Protein AF-A0A7I7U7C4-F1 (afdb_monomer)

Mean predicted aligned error: 10.39 Å

Solvent-accessible surface area (backbone atoms only — not comparable to full-atom values): 5406 Å² total; per-residue (Å²): 140,89,82,80,81,85,77,79,79,76,82,73,75,80,75,84,70,73,65,65,34,46,43,52,51,48,54,51,48,53,48,25,51,78,54,63,32,49,78,47,80,53,94,57,34,38,39,35,39,49,89,58,37,34,37,42,35,35,42,53,75,40,64,40,52,70,29,31,36,38,28,48,74,89,38,81,74,48,77,42,59,51,66,69,62,50,55,56,60,42,75,95

Secondary structure (DSSP, 8-state):
-----------PPPP--STTHHHHHHHHHHHHHHTT-EEEEETTEEEEEETTEEEEEEEETTTEEEEEEEEETTEEEEEES-HHHHHHHHT-

Nearest PDB structures (foldseek):
  8t7z-assembly1_E  TM=7.342E-01  e=1.613E-01  Klebsiella aerogenes KCTC 2190
  6ske-assembly2_C  TM=7.898E-01  e=3.987E-01  Gallus gallus
  7bam-assembly1_B  TM=7.998E-01  e=1.415E+00  Homo sapiens
  4oii-assembly1_B  TM=5.911E-01  e=1.332E+00  West Nile virus

pLDDT: mean 82.94, std 17.61, range [43.44, 97.56]

Sequence (92 aa):
MGRTPVHTHPNTPLENTHMVDTDERQAVSTLAEEAGWNHRVEDRNDYFDKGVVRIHIVWQGDAKISGGTLYHDDLMQTYSHDLGTVRGWLKR

Structure (mmCIF, N/CA/C/O backbone):
data_AF-A0A7I7U7C4-F1
#
_entry.id   AF-A0A7I7U7C4-F1
#
loop_
_atom_site.group_PDB
_atom_site.id
_atom_site.type_symbol
_atom_site.label_atom_id
_atom_site.label_alt_id
_atom_site.label_comp_id
_atom_site.label_asym_id
_atom_site.label_entity_id
_atom_site.label_seq_id
_atom_site.pdbx_PDB_ins_code
_atom_site.Cartn_x
_atom_site.Cartn_y
_atom_site.Cartn_z
_atom_site.occupancy
_atom_site.B_iso_or_equiv
_atom_site.auth_seq_id
_atom_site.auth_comp_id
_atom_site.auth_asym_id
_atom_site.auth_atom_id
_atom_site.pdbx_PDB_model_num
ATOM 1 N N . MET A 1 1 ? -40.547 21.783 48.981 1.00 43.44 1 MET A N 1
ATOM 2 C CA . MET A 1 1 ? -41.241 21.247 47.787 1.00 43.44 1 MET A CA 1
ATOM 3 C C . MET A 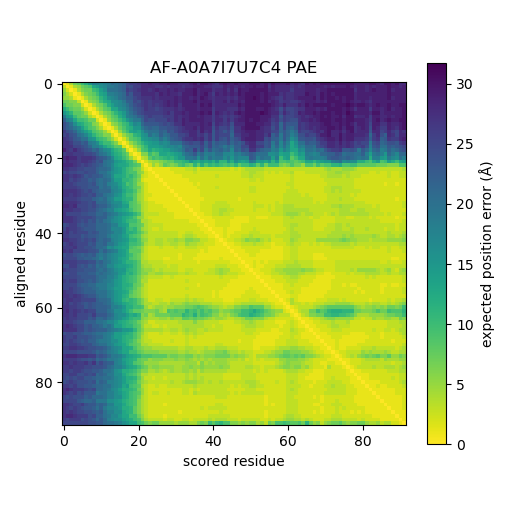1 1 ? -40.957 22.225 46.647 1.00 43.44 1 MET A C 1
ATOM 5 O O . MET A 1 1 ? -41.569 23.272 46.618 1.00 43.44 1 MET A O 1
ATOM 9 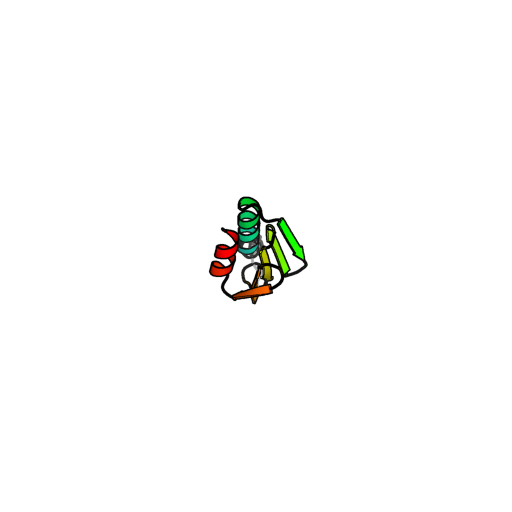N N . GLY A 1 2 ? -39.938 22.105 45.801 1.00 51.19 2 GLY A N 1
ATOM 10 C CA . GLY A 1 2 ? -39.331 20.918 45.211 1.00 51.19 2 GLY A CA 1
ATOM 11 C C . GLY A 1 2 ? -39.778 20.820 43.752 1.00 51.19 2 GLY A C 1
ATOM 12 O O . GLY A 1 2 ? -40.628 19.987 43.473 1.00 51.19 2 GLY A O 1
ATOM 13 N N . ARG A 1 3 ? -39.268 21.684 42.857 1.00 51.50 3 ARG A N 1
ATOM 14 C CA . ARG A 1 3 ? -39.286 21.480 41.396 1.00 51.50 3 ARG A CA 1
ATOM 15 C C . ARG A 1 3 ? -38.007 22.061 40.788 1.00 51.50 3 ARG A C 1
ATOM 17 O O . ARG A 1 3 ? -37.617 23.185 41.074 1.00 51.50 3 ARG A O 1
ATOM 24 N N . THR A 1 4 ? -37.340 21.188 40.056 1.00 56.72 4 THR A N 1
ATOM 25 C CA . THR A 1 4 ? -35.989 21.213 39.496 1.00 56.72 4 THR A CA 1
ATOM 26 C C . THR A 1 4 ? -35.787 22.261 38.395 1.00 56.72 4 THR A C 1
ATOM 28 O O . THR A 1 4 ? -36.742 22.573 37.684 1.00 56.72 4 THR A O 1
ATOM 31 N N . PRO A 1 5 ? -34.553 22.760 38.187 1.00 53.56 5 PRO A N 1
ATOM 32 C CA . PRO A 1 5 ? -34.222 23.581 37.029 1.00 53.56 5 PRO A CA 1
ATOM 33 C C . PRO A 1 5 ? -34.243 22.741 35.743 1.00 53.56 5 PRO A C 1
ATOM 35 O O . PRO A 1 5 ? -33.737 21.619 35.705 1.00 53.56 5 PRO A O 1
ATOM 38 N N . VAL A 1 6 ? -34.845 23.301 34.695 1.00 57.59 6 VAL A N 1
ATOM 39 C CA . VAL A 1 6 ? -34.821 22.790 33.319 1.00 57.59 6 VAL A CA 1
ATOM 40 C C . VAL A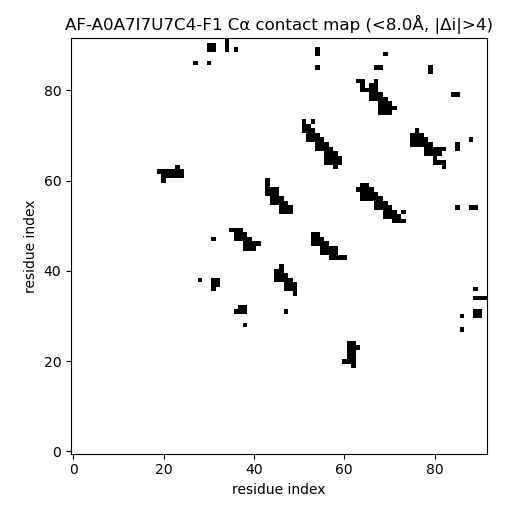 1 6 ? -33.367 22.782 32.846 1.00 57.59 6 VAL A C 1
ATOM 42 O O . VAL A 1 6 ? -32.740 23.826 32.685 1.00 57.59 6 VAL A O 1
ATOM 45 N N . HIS A 1 7 ? -32.816 21.580 32.701 1.00 50.47 7 HIS A N 1
ATOM 46 C CA . HIS A 1 7 ? -31.498 21.354 32.133 1.00 50.47 7 HIS A CA 1
ATOM 47 C C . HIS A 1 7 ? -31.624 21.528 30.617 1.00 50.47 7 HIS A C 1
ATOM 49 O O . HIS A 1 7 ? -32.220 20.700 29.929 1.00 50.47 7 HIS A O 1
ATOM 55 N N . THR A 1 8 ? -31.108 22.639 30.101 1.00 53.19 8 THR A N 1
ATOM 56 C CA . THR A 1 8 ? -30.791 22.798 28.684 1.00 53.19 8 THR A CA 1
ATOM 57 C C . THR A 1 8 ? -29.826 21.675 28.321 1.00 53.19 8 THR A C 1
ATOM 59 O O . THR A 1 8 ? -28.698 21.675 28.801 1.00 53.19 8 THR A O 1
ATOM 62 N N . HIS A 1 9 ? -30.253 20.690 27.531 1.00 52.88 9 HIS A N 1
ATOM 63 C CA . HIS A 1 9 ? -29.320 19.732 26.946 1.00 52.88 9 HIS A CA 1
ATOM 64 C C . HIS A 1 9 ? -28.413 20.504 25.974 1.00 52.88 9 HIS A C 1
ATOM 66 O O . HIS A 1 9 ? -28.931 21.025 24.981 1.00 52.88 9 HIS A O 1
ATOM 72 N N . PRO A 1 10 ? -27.093 20.626 26.209 1.00 52.44 10 PRO A N 1
ATOM 73 C CA . PRO A 1 10 ? -26.204 21.024 25.135 1.00 52.44 10 PRO A CA 1
ATOM 74 C C . PRO A 1 10 ? -26.204 19.887 24.112 1.00 52.44 10 PRO A C 1
ATOM 76 O O . PRO A 1 10 ? -25.973 18.727 24.445 1.00 52.44 10 PRO A O 1
ATOM 79 N N . ASN A 1 11 ? -26.525 20.225 22.867 1.00 49.94 11 ASN A N 1
ATOM 80 C CA . ASN A 1 11 ? -26.385 19.345 21.721 1.00 49.94 11 ASN A CA 1
ATOM 81 C C . ASN A 1 11 ? -24.915 18.911 21.631 1.00 49.94 11 ASN A C 1
ATOM 83 O O . ASN A 1 11 ? -24.068 19.670 21.171 1.00 49.94 11 ASN A O 1
ATOM 87 N N . THR A 1 12 ? -24.613 17.705 22.108 1.00 57.97 12 THR A N 1
ATOM 88 C CA . THR A 1 12 ? -23.330 17.048 21.864 1.00 57.97 12 THR A CA 1
ATOM 89 C C . THR A 1 12 ? -23.189 16.892 20.349 1.00 57.97 12 THR A C 1
ATOM 91 O O . THR A 1 12 ? -24.075 16.278 19.743 1.00 57.97 12 THR A O 1
ATOM 94 N N . PRO A 1 13 ? -22.153 17.451 19.697 1.00 52.22 13 PRO A N 1
ATOM 95 C CA . PRO A 1 13 ? -21.863 17.070 18.327 1.00 52.22 13 PRO A CA 1
ATOM 96 C C . PRO A 1 13 ? -21.510 15.584 18.353 1.00 52.22 13 PRO A C 1
ATOM 98 O 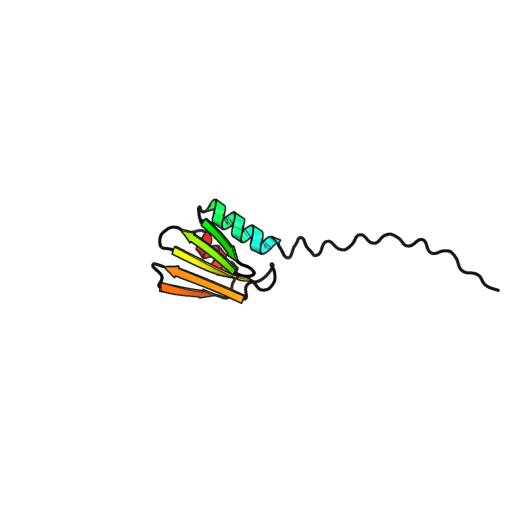O . PRO A 1 13 ? -20.621 15.175 19.101 1.00 52.22 13 PRO A O 1
ATOM 101 N N . LEU A 1 14 ? -22.264 14.783 17.596 1.00 57.00 14 LEU A N 1
ATOM 102 C CA . LEU A 1 14 ? -21.957 13.375 17.380 1.00 57.00 14 LEU A CA 1
ATOM 103 C C . LEU A 1 14 ? -20.495 13.285 16.956 1.00 57.00 14 LEU A C 1
ATOM 105 O O . LEU A 1 14 ? -20.063 13.929 15.999 1.00 57.00 14 LEU A O 1
ATOM 109 N N . GLU A 1 15 ? -19.748 12.557 17.770 1.00 51.66 15 GLU A N 1
ATOM 110 C CA . GLU A 1 15 ? -18.324 12.342 17.652 1.00 51.66 15 GLU A CA 1
ATOM 111 C C . GLU A 1 15 ? -17.970 11.953 16.216 1.00 51.66 15 GLU A C 1
ATOM 113 O O . GLU A 1 15 ? -18.503 11.005 15.640 1.00 51.66 15 GLU A O 1
ATOM 118 N N . ASN A 1 16 ? -17.056 12.722 15.633 1.00 49.00 16 ASN A N 1
ATOM 119 C CA . ASN A 1 16 ? -16.429 12.443 14.353 1.00 49.00 16 ASN A CA 1
ATOM 120 C C . ASN A 1 16 ? -15.482 11.241 14.506 1.00 49.00 16 ASN A C 1
ATOM 122 O O . ASN A 1 16 ? -14.267 11.404 14.504 1.00 49.00 16 ASN A O 1
ATOM 126 N N . THR A 1 17 ? -16.017 10.036 14.675 1.00 49.47 17 THR A N 1
ATOM 127 C CA . THR A 1 17 ? -15.230 8.790 14.717 1.00 49.47 17 THR A CA 1
ATOM 128 C C . THR A 1 17 ? -15.217 8.047 13.382 1.00 49.47 17 THR A C 1
ATOM 130 O O . THR A 1 17 ? -14.564 7.019 13.273 1.00 49.47 17 THR A O 1
ATOM 133 N N . HIS A 1 18 ? -15.845 8.599 12.338 1.00 50.41 18 HIS A N 1
ATOM 134 C CA . HIS A 1 18 ? -15.908 7.977 11.009 1.00 50.41 18 HIS A CA 1
ATOM 135 C C . HIS A 1 18 ? -14.858 8.500 10.009 1.00 50.41 18 HIS A C 1
ATOM 137 O O . HIS A 1 18 ? -14.733 7.954 8.926 1.00 50.41 18 HIS A O 1
ATOM 143 N N . MET A 1 19 ? -14.100 9.559 10.332 1.00 51.88 19 MET A N 1
ATOM 144 C CA . MET A 1 19 ? -13.103 10.118 9.395 1.00 51.88 19 MET A CA 1
ATOM 145 C C . MET A 1 19 ? -11.719 9.463 9.499 1.00 51.88 19 MET A C 1
ATOM 147 O O . MET A 1 19 ? -10.973 9.484 8.530 1.00 51.88 19 MET A O 1
ATOM 151 N N . VAL A 1 20 ? -11.366 8.894 10.657 1.00 49.78 20 VAL A N 1
ATOM 152 C CA . VAL A 1 20 ? -10.019 8.334 10.892 1.00 49.78 20 VAL A CA 1
ATOM 153 C C . VAL A 1 20 ? -9.918 6.869 10.471 1.00 49.78 20 VAL A C 1
ATOM 155 O O . VAL A 1 20 ? -8.841 6.415 10.105 1.00 49.78 20 VAL A O 1
ATOM 158 N N . ASP A 1 21 ? -11.030 6.131 10.522 1.00 52.12 21 ASP A N 1
ATOM 159 C CA . ASP A 1 21 ? -11.072 4.728 10.101 1.00 52.12 21 ASP A CA 1
ATOM 160 C C . ASP A 1 21 ? -10.805 4.652 8.586 1.00 52.12 21 ASP A C 1
ATOM 162 O O . ASP A 1 21 ? -9.946 3.902 8.148 1.00 52.12 21 ASP A O 1
ATOM 166 N N . THR A 1 22 ? -11.384 5.557 7.789 1.00 61.19 22 THR A N 1
ATOM 167 C CA . THR A 1 22 ? -11.237 5.554 6.322 1.00 61.19 22 THR A CA 1
ATOM 168 C C . THR A 1 22 ? -9.900 6.133 5.840 1.00 61.19 22 THR A C 1
ATOM 170 O O . THR A 1 22 ? -9.521 5.932 4.685 1.00 61.19 22 THR A O 1
ATOM 173 N N . ASP A 1 23 ? -9.151 6.812 6.714 1.00 79.69 23 ASP A N 1
ATOM 174 C CA . ASP A 1 23 ? -7.915 7.520 6.361 1.00 79.69 23 ASP A CA 1
ATOM 175 C C . ASP A 1 23 ? -6.841 6.573 5.808 1.00 79.69 23 ASP A C 1
ATOM 177 O O . ASP A 1 23 ? -6.275 6.825 4.745 1.00 79.69 23 ASP A O 1
ATOM 181 N N . GLU A 1 24 ? -6.616 5.425 6.454 1.00 86.75 24 GLU A N 1
ATOM 182 C CA . GLU A 1 24 ? -5.530 4.524 6.059 1.00 86.75 24 GLU A CA 1
ATOM 183 C C . GLU A 1 24 ? -5.807 3.832 4.717 1.00 86.75 24 GLU A C 1
ATOM 185 O O . GLU A 1 24 ? -4.899 3.738 3.878 1.00 86.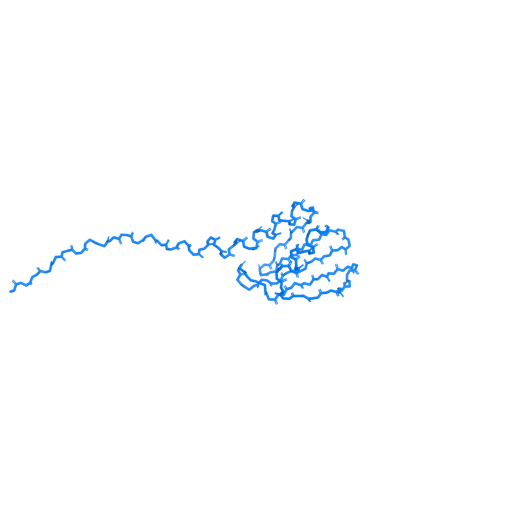75 24 GLU A O 1
ATOM 190 N N . ARG A 1 25 ? -7.049 3.376 4.497 1.00 89.06 25 ARG A N 1
ATOM 191 C CA . ARG A 1 25 ? -7.501 2.775 3.231 1.00 89.06 25 ARG A CA 1
ATOM 192 C C . ARG A 1 25 ? -7.530 3.793 2.097 1.00 89.06 25 ARG A C 1
ATOM 194 O O . ARG A 1 25 ? -7.087 3.482 0.988 1.00 89.06 25 ARG A O 1
ATOM 201 N N . GLN A 1 26 ? -7.964 5.021 2.373 1.00 88.69 26 GLN A N 1
ATOM 202 C CA . GLN A 1 26 ? -7.943 6.103 1.393 1.00 88.69 26 GLN A CA 1
ATOM 203 C C . GLN A 1 26 ? -6.508 6.509 1.036 1.00 88.69 26 GLN A C 1
ATOM 205 O O . GLN A 1 26 ? -6.187 6.607 -0.144 1.00 88.69 26 GLN A O 1
ATOM 210 N N . ALA A 1 27 ? -5.612 6.640 2.018 1.00 90.69 27 ALA A N 1
ATOM 211 C CA . ALA A 1 27 ? -4.200 6.948 1.786 1.00 90.69 27 ALA A CA 1
ATOM 212 C C . ALA A 1 27 ? -3.497 5.869 0.947 1.00 90.69 27 ALA A C 1
ATOM 214 O O . ALA A 1 27 ? -2.659 6.180 0.101 1.00 90.69 27 ALA A O 1
ATOM 215 N N . VAL A 1 28 ? -3.843 4.594 1.156 1.00 92.06 28 VAL A N 1
ATOM 216 C CA . VAL A 1 28 ? -3.366 3.484 0.317 1.00 92.06 28 VAL A CA 1
ATOM 217 C C . VAL A 1 28 ? -3.873 3.607 -1.118 1.00 92.06 28 VAL A C 1
ATOM 219 O O . VAL A 1 28 ? -3.092 3.406 -2.046 1.00 92.06 28 VAL A O 1
ATOM 222 N N . SER A 1 29 ? -5.147 3.957 -1.290 1.00 91.44 29 SER A N 1
ATOM 223 C CA . SER A 1 29 ? -5.771 4.124 -2.607 1.00 91.44 29 SER A CA 1
ATOM 224 C C . SER A 1 29 ? -5.113 5.270 -3.376 1.00 91.44 29 SER A C 1
ATOM 226 O O . SER A 1 29 ? -4.583 5.041 -4.458 1.00 91.44 29 SER A O 1
ATOM 228 N N . THR A 1 30 ? -4.992 6.451 -2.756 1.00 92.56 30 THR A N 1
ATOM 229 C CA . THR A 1 30 ? -4.295 7.607 -3.340 1.00 92.56 30 THR A CA 1
ATOM 230 C C . THR A 1 30 ? -2.859 7.265 -3.728 1.00 92.56 30 THR A C 1
ATOM 232 O O . THR A 1 30 ? -2.451 7.532 -4.853 1.00 92.56 30 THR A O 1
ATOM 235 N N . LEU A 1 31 ? -2.102 6.607 -2.842 1.00 93.25 31 LEU A N 1
ATOM 236 C CA . LEU A 1 31 ? -0.726 6.196 -3.134 1.00 93.25 31 LEU A CA 1
ATOM 237 C C . LEU A 1 31 ? -0.641 5.277 -4.361 1.00 93.25 31 LEU A C 1
ATOM 239 O O . LEU A 1 31 ? 0.292 5.381 -5.159 1.00 93.25 31 LEU A O 1
ATOM 243 N N . ALA A 1 32 ? -1.586 4.348 -4.489 1.00 94.12 32 ALA A N 1
ATOM 244 C CA . ALA A 1 32 ? -1.634 3.417 -5.603 1.00 94.12 32 ALA A CA 1
ATOM 245 C C . ALA A 1 32 ? -1.976 4.138 -6.915 1.00 94.12 32 ALA A C 1
ATOM 247 O O . ALA A 1 32 ? -1.295 3.937 -7.921 1.00 94.12 32 ALA A O 1
ATOM 248 N N . GLU A 1 33 ? -2.973 5.019 -6.895 1.00 92.31 33 GLU A N 1
ATOM 249 C CA . GLU A 1 33 ? -3.364 5.832 -8.049 1.00 92.31 33 GLU A CA 1
ATOM 250 C C . GLU A 1 33 ? -2.208 6.728 -8.523 1.00 92.31 33 GLU A C 1
ATOM 252 O O . GLU A 1 33 ? -1.891 6.749 -9.713 1.00 92.31 33 GLU A O 1
ATOM 257 N N . GLU A 1 34 ? -1.505 7.394 -7.599 1.00 93.31 34 GLU A N 1
ATOM 258 C CA . GLU A 1 34 ? -0.326 8.219 -7.905 1.00 93.31 34 GLU A CA 1
ATOM 259 C C . GLU A 1 34 ? 0.820 7.4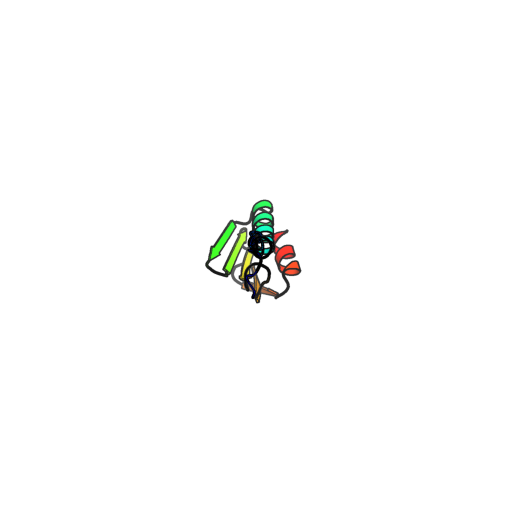06 -8.526 1.00 93.31 34 GLU A C 1
ATOM 261 O O . GLU A 1 34 ? 1.533 7.891 -9.406 1.00 93.31 34 GLU A O 1
ATOM 266 N N . ALA A 1 35 ? 0.989 6.152 -8.102 1.00 92.81 35 ALA A N 1
ATOM 267 C CA . ALA A 1 35 ? 1.978 5.234 -8.661 1.00 92.81 35 ALA A CA 1
ATOM 268 C C . ALA A 1 35 ? 1.498 4.511 -9.940 1.00 92.81 35 ALA A C 1
ATOM 270 O O . ALA A 1 35 ? 2.242 3.691 -10.495 1.00 92.81 35 ALA A O 1
ATOM 271 N N . GLY A 1 36 ? 0.293 4.821 -10.431 1.00 94.50 36 GLY A N 1
ATOM 272 C CA . GLY A 1 36 ? -0.267 4.285 -11.672 1.00 94.50 36 GLY A CA 1
ATOM 273 C C . GLY A 1 36 ? -0.777 2.847 -11.563 1.00 94.50 36 GLY A C 1
ATOM 274 O O . GLY A 1 36 ? -0.741 2.113 -12.551 1.00 94.50 36 GLY A O 1
ATOM 275 N N . TRP A 1 37 ? -1.194 2.421 -10.373 1.00 96.56 37 TRP A N 1
ATOM 276 C CA . TRP A 1 37 ? -1.899 1.156 -10.181 1.00 96.56 37 TRP A CA 1
ATOM 277 C C . TRP A 1 37 ? -3.373 1.316 -10.539 1.00 96.56 37 TRP A C 1
ATOM 279 O O . TRP A 1 37 ? -3.988 2.333 -10.221 1.00 96.56 37 TRP A O 1
ATOM 289 N N . ASN A 1 38 ? -3.967 0.282 -11.129 1.00 95.00 38 ASN A N 1
ATOM 290 C CA . ASN A 1 38 ? -5.418 0.190 -11.176 1.00 95.00 38 ASN A CA 1
ATOM 291 C C . ASN A 1 38 ? -5.906 -0.329 -9.829 1.00 95.00 38 ASN A C 1
ATOM 293 O O . ASN A 1 38 ? -5.404 -1.333 -9.324 1.00 95.00 38 ASN A O 1
ATOM 297 N N . HIS A 1 39 ? -6.881 0.361 -9.252 1.00 94.94 39 HIS A N 1
ATOM 298 C CA . HIS A 1 39 ? -7.460 0.017 -7.963 1.00 94.94 39 HIS A CA 1
ATOM 299 C C . HIS A 1 39 ? -8.875 -0.523 -8.149 1.00 94.94 39 HIS A C 1
ATOM 301 O O . HIS A 1 39 ? -9.711 0.077 -8.825 1.00 94.94 39 HIS A O 1
ATOM 307 N N . ARG A 1 40 ? -9.148 -1.675 -7.537 1.00 94.19 40 ARG A N 1
ATOM 308 C CA . ARG A 1 40 ? -10.464 -2.306 -7.510 1.00 94.19 40 ARG A CA 1
ATOM 309 C C . ARG A 1 40 ? -10.826 -2.690 -6.085 1.00 94.19 40 ARG A C 1
ATOM 311 O O . ARG A 1 40 ? -10.115 -3.456 -5.440 1.00 94.19 40 ARG A O 1
ATOM 318 N N . VAL A 1 41 ? -11.984 -2.224 -5.639 1.00 91.94 41 VAL A N 1
ATOM 319 C CA . VAL A 1 41 ? -12.523 -2.495 -4.305 1.00 91.94 41 VAL A CA 1
ATOM 320 C C . VAL A 1 41 ? -13.617 -3.558 -4.380 1.00 91.94 41 VAL A C 1
ATOM 322 O O . VAL A 1 41 ? -14.508 -3.475 -5.222 1.00 91.94 41 VAL A O 1
ATOM 325 N N . GLU A 1 42 ? -13.569 -4.539 -3.481 1.00 92.88 42 GLU A N 1
ATOM 326 C CA . GLU A 1 42 ? -14.607 -5.552 -3.290 1.00 92.88 42 GLU A CA 1
ATOM 327 C C . GLU A 1 42 ? -14.801 -5.838 -1.791 1.00 92.88 42 GLU A C 1
ATOM 329 O O . GLU A 1 42 ? -14.020 -6.568 -1.181 1.00 92.88 42 GLU A O 1
ATOM 334 N N . ASP A 1 43 ? -15.859 -5.283 -1.191 1.00 90.56 43 ASP A N 1
ATOM 335 C CA . ASP A 1 43 ? -16.148 -5.419 0.246 1.00 90.56 43 ASP A CA 1
ATOM 336 C C . ASP A 1 43 ? -14.942 -4.964 1.101 1.00 90.56 43 ASP A C 1
ATOM 338 O O . ASP A 1 43 ? -14.502 -3.812 1.012 1.00 90.56 43 ASP A O 1
ATOM 342 N N . ARG A 1 44 ? -14.363 -5.860 1.903 1.00 90.62 44 ARG A N 1
ATOM 343 C CA . ARG A 1 44 ? -13.134 -5.647 2.677 1.00 90.62 44 ARG A CA 1
ATOM 344 C C . ARG A 1 44 ? -11.845 -5.918 1.899 1.00 90.62 44 ARG A C 1
ATOM 346 O O . ARG A 1 44 ? -10.774 -5.900 2.497 1.00 90.62 44 ARG A O 1
ATOM 353 N N . ASN A 1 45 ? -11.928 -6.240 0.614 1.00 93.62 45 ASN A N 1
ATOM 354 C CA . ASN A 1 45 ? -10.782 -6.542 -0.231 1.00 93.62 45 ASN A CA 1
ATOM 355 C C . ASN A 1 45 ? -10.462 -5.361 -1.142 1.00 93.62 45 ASN A C 1
ATOM 357 O O . ASN A 1 45 ? -11.341 -4.814 -1.804 1.00 93.62 45 ASN A O 1
ATOM 361 N N . ASP A 1 46 ? -9.184 -5.031 -1.240 1.00 94.38 46 ASP A N 1
ATOM 362 C CA . ASP A 1 46 ? -8.666 -4.098 -2.229 1.00 94.38 46 ASP A CA 1
ATOM 363 C C . ASP A 1 46 ? -7.658 -4.825 -3.098 1.00 94.38 46 ASP A C 1
AT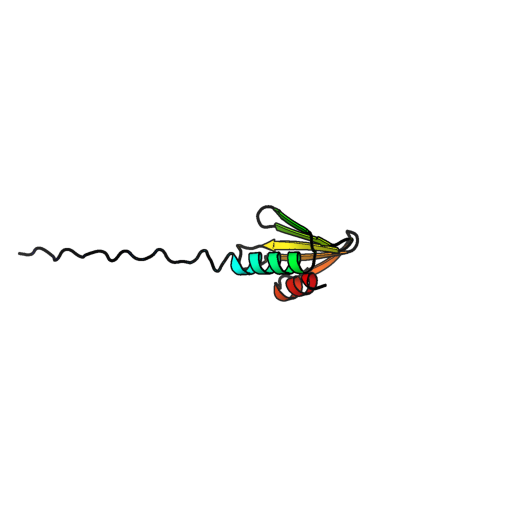OM 365 O O . ASP A 1 46 ? -6.746 -5.493 -2.609 1.00 94.38 46 ASP A O 1
ATOM 369 N N . TYR A 1 47 ? -7.830 -4.687 -4.400 1.00 95.50 47 TYR A N 1
ATOM 370 C CA . TYR A 1 47 ? -6.949 -5.237 -5.406 1.00 95.50 47 TYR A CA 1
ATOM 371 C C . TYR A 1 47 ? -6.278 -4.082 -6.132 1.00 95.50 47 TYR A C 1
ATOM 373 O O . TYR A 1 47 ? -6.950 -3.167 -6.604 1.00 95.50 47 TYR A O 1
ATOM 381 N N . PHE A 1 48 ? -4.959 -4.149 -6.229 1.00 96.31 48 PHE A N 1
ATOM 382 C CA . PHE A 1 48 ? -4.150 -3.220 -6.997 1.00 96.31 48 PHE A CA 1
ATOM 383 C C . PHE A 1 48 ? -3.416 -4.000 -8.070 1.00 96.31 48 PHE A C 1
ATOM 385 O O . PHE A 1 48 ? -2.728 -4.971 -7.753 1.00 96.31 48 PHE A O 1
ATOM 392 N N . ASP A 1 49 ? -3.530 -3.589 -9.324 1.00 95.06 49 ASP A N 1
ATOM 393 C CA . ASP A 1 49 ? -2.820 -4.216 -10.435 1.00 95.06 49 ASP A CA 1
ATOM 394 C C . ASP A 1 49 ? -1.983 -3.207 -11.225 1.00 95.06 49 ASP A C 1
ATOM 396 O O . ASP A 1 49 ? -2.372 -2.060 -11.442 1.00 95.06 49 ASP A O 1
ATOM 400 N N . LYS A 1 50 ? -0.779 -3.638 -11.611 1.00 94.56 50 LYS A N 1
ATOM 401 C CA . LYS A 1 50 ? 0.164 -2.867 -12.423 1.00 94.56 50 LYS A CA 1
ATOM 402 C C . LYS A 1 50 ? 0.985 -3.835 -13.269 1.00 94.56 50 LYS A C 1
ATOM 404 O O . LYS A 1 50 ? 1.998 -4.389 -12.836 1.00 94.56 50 LYS A O 1
ATOM 409 N N . GLY A 1 51 ? 0.511 -4.080 -14.490 1.00 93.31 51 GLY A N 1
ATOM 410 C CA . GLY A 1 51 ? 1.102 -5.067 -15.394 1.00 93.31 51 GLY A CA 1
ATOM 411 C C . GLY A 1 51 ? 1.027 -6.485 -14.816 1.00 93.31 51 GLY A C 1
ATOM 412 O O . GLY A 1 51 ? -0.058 -6.996 -14.558 1.00 93.31 51 GLY A O 1
ATOM 413 N N . VAL A 1 52 ? 2.185 -7.119 -14.610 1.00 93.69 52 VAL A N 1
ATOM 414 C CA . VAL A 1 52 ? 2.290 -8.484 -14.052 1.00 93.69 52 VAL A CA 1
ATOM 415 C C . VAL A 1 52 ? 2.268 -8.525 -12.522 1.00 93.69 52 VAL A C 1
ATOM 417 O O . VAL A 1 52 ? 2.248 -9.608 -11.938 1.00 93.69 52 VAL A O 1
ATOM 420 N N . VAL A 1 53 ? 2.299 -7.364 -11.860 1.00 95.19 53 VAL A N 1
ATOM 421 C CA . VAL A 1 53 ? 2.305 -7.270 -10.399 1.00 95.19 53 VAL A CA 1
ATOM 422 C C . VAL A 1 53 ? 0.891 -7.008 -9.904 1.00 95.19 53 VAL A C 1
ATOM 424 O O . VAL A 1 53 ? 0.198 -6.132 -10.425 1.00 95.19 53 VAL A O 1
ATOM 427 N N . ARG A 1 54 ? 0.465 -7.756 -8.884 1.00 96.12 54 ARG A N 1
ATOM 428 C CA . ARG A 1 54 ? -0.825 -7.546 -8.222 1.00 96.12 54 ARG A CA 1
ATOM 429 C C . ARG A 1 54 ? -0.653 -7.548 -6.714 1.00 96.12 54 ARG A C 1
ATOM 431 O O . ARG A 1 54 ? 0.106 -8.348 -6.178 1.00 96.12 54 ARG A O 1
ATOM 438 N N . ILE A 1 55 ? -1.367 -6.676 -6.024 1.00 96.25 55 ILE A N 1
ATOM 439 C CA . ILE A 1 55 ? -1.401 -6.617 -4.566 1.00 96.25 55 ILE A CA 1
ATOM 440 C C . ILE A 1 55 ? -2.850 -6.801 -4.140 1.00 96.25 55 ILE A C 1
ATOM 442 O O . ILE A 1 55 ? -3.732 -6.089 -4.605 1.00 96.25 55 ILE A O 1
ATOM 446 N N . HIS A 1 56 ? -3.100 -7.764 -3.262 1.00 96.81 56 HIS A N 1
ATOM 447 C CA . HIS A 1 56 ? -4.408 -7.982 -2.650 1.00 96.81 56 HIS A CA 1
ATOM 448 C C . HIS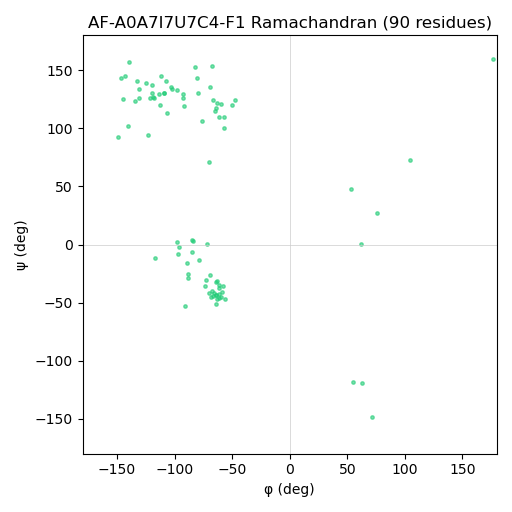 A 1 56 ? -4.314 -7.656 -1.170 1.00 96.81 56 HIS A C 1
ATOM 450 O O . HIS A 1 56 ? -3.533 -8.280 -0.458 1.00 96.81 56 HIS A O 1
ATOM 456 N N . ILE A 1 57 ? -5.100 -6.693 -0.713 1.00 95.56 57 ILE A N 1
ATOM 457 C CA . ILE A 1 57 ? -5.195 -6.288 0.683 1.00 95.56 57 ILE A CA 1
ATOM 458 C C . ILE A 1 57 ? -6.551 -6.724 1.217 1.00 95.56 57 ILE A C 1
ATOM 460 O O . ILE A 1 57 ? -7.581 -6.447 0.613 1.00 95.56 57 ILE A O 1
ATOM 464 N N . VAL A 1 58 ? -6.550 -7.386 2.366 1.00 95.25 58 VAL A N 1
ATOM 465 C CA . VAL A 1 58 ? -7.750 -7.705 3.131 1.00 95.25 58 VAL A CA 1
ATOM 466 C C . VAL A 1 58 ? -7.778 -6.790 4.341 1.00 95.25 58 VAL A C 1
ATOM 468 O O . VAL A 1 58 ? -6.940 -6.910 5.235 1.00 95.25 58 VAL A O 1
ATOM 471 N N . TRP A 1 59 ? -8.749 -5.893 4.394 1.00 93.25 59 TRP A N 1
ATOM 472 C CA . TRP A 1 59 ? -8.936 -4.947 5.485 1.00 93.25 59 TRP A CA 1
ATOM 473 C C . TRP A 1 59 ? -9.681 -5.567 6.665 1.00 93.25 59 TRP A C 1
ATOM 475 O O . TRP A 1 59 ? -10.454 -6.514 6.513 1.00 93.25 59 TRP A O 1
ATOM 485 N N . GLN A 1 60 ? -9.430 -5.050 7.862 1.00 89.62 60 GLN A N 1
ATOM 486 C CA . GLN A 1 60 ? -10.155 -5.324 9.097 1.00 89.62 60 GLN A CA 1
ATOM 487 C C . GLN A 1 60 ? -10.669 -3.989 9.649 1.00 89.62 60 GLN A C 1
ATOM 489 O O . GLN A 1 60 ? -9.940 -3.299 10.361 1.00 89.62 60 GLN A O 1
ATOM 494 N N . GLY A 1 61 ? -11.913 -3.644 9.312 1.00 83.56 61 GLY A N 1
ATOM 495 C CA . GLY A 1 61 ? -12.362 -2.248 9.378 1.00 83.56 61 GLY A CA 1
ATOM 496 C C . GLY A 1 61 ? -11.700 -1.459 8.253 1.00 83.56 61 GLY A C 1
ATOM 497 O O . GLY A 1 61 ? -11.383 -2.052 7.221 1.00 83.56 61 GLY A O 1
ATOM 498 N N . ASP A 1 62 ? -11.427 -0.178 8.459 1.00 71.19 62 ASP A N 1
ATOM 499 C CA . ASP A 1 62 ? -10.761 0.656 7.459 1.00 71.19 62 ASP A CA 1
ATOM 500 C C . ASP A 1 62 ? -9.388 1.191 7.919 1.00 71.19 62 ASP A C 1
ATOM 502 O O . ASP A 1 62 ? -8.561 1.567 7.087 1.00 71.19 62 ASP A O 1
ATOM 506 N N . ALA A 1 63 ? -9.061 1.060 9.210 1.00 76.56 63 ALA A N 1
ATOM 507 C CA . ALA A 1 63 ? -7.764 1.459 9.771 1.00 76.56 63 ALA A CA 1
ATOM 508 C C . ALA A 1 63 ? -6.666 0.374 9.762 1.00 76.56 63 ALA A C 1
ATOM 510 O O . ALA A 1 63 ? -5.494 0.666 10.015 1.00 76.56 63 ALA A O 1
ATOM 511 N N . LYS A 1 64 ? -7.013 -0.907 9.576 1.00 86.38 64 LYS A N 1
ATOM 512 C CA . LYS A 1 64 ? -6.066 -2.033 9.705 1.00 86.38 64 LYS A CA 1
ATOM 513 C C . LYS A 1 64 ? -6.276 -3.073 8.626 1.00 86.38 64 LYS A C 1
ATOM 515 O O . LYS A 1 64 ? -7.373 -3.231 8.106 1.00 86.38 64 LYS A O 1
ATOM 520 N N . ILE A 1 65 ? -5.235 -3.854 8.360 1.00 93.44 65 ILE A N 1
ATOM 521 C CA . ILE A 1 65 ? -5.310 -4.995 7.451 1.00 93.44 65 ILE A CA 1
ATOM 522 C C . ILE A 1 65 ? -5.265 -6.304 8.235 1.00 93.44 65 ILE A C 1
ATOM 524 O O . ILE A 1 65 ? -4.522 -6.444 9.203 1.00 93.44 65 ILE A O 1
ATOM 528 N N . SER A 1 66 ? -6.054 -7.280 7.799 1.00 94.00 66 SER A N 1
ATOM 529 C CA . SER A 1 66 ? -5.847 -8.684 8.156 1.00 94.00 66 SER A CA 1
ATOM 530 C C . SER A 1 66 ? -4.630 -9.264 7.434 1.00 94.00 66 SER A C 1
ATOM 532 O O . SER A 1 66 ? -3.956 -10.137 7.975 1.00 94.00 66 SER A O 1
ATOM 534 N N . GLY A 1 67 ? -4.338 -8.769 6.229 1.00 95.25 67 GLY A N 1
ATOM 535 C CA . GLY A 1 67 ? -3.186 -9.198 5.451 1.00 95.25 67 GLY A CA 1
ATOM 536 C C . GLY A 1 67 ? -3.118 -8.546 4.080 1.00 95.25 67 GLY A C 1
ATOM 537 O O . GLY A 1 67 ? -4.117 -8.066 3.554 1.00 95.25 67 GLY A O 1
ATOM 538 N N . GLY A 1 68 ? -1.926 -8.547 3.504 1.00 96.38 68 GLY A N 1
ATOM 539 C CA . GLY A 1 68 ? -1.626 -8.121 2.153 1.00 96.38 68 GLY A CA 1
ATOM 540 C C . GLY A 1 68 ? -0.783 -9.180 1.457 1.00 96.38 68 GLY A C 1
ATOM 541 O O . GLY A 1 68 ? 0.198 -9.668 2.020 1.00 96.38 68 GLY A O 1
ATOM 542 N N . THR A 1 69 ? -1.150 -9.519 0.229 1.00 97.56 69 THR A N 1
ATOM 543 C CA . THR A 1 69 ? -0.447 -10.497 -0.599 1.00 97.56 69 THR A CA 1
ATOM 544 C C . THR A 1 69 ? 0.077 -9.819 -1.852 1.00 97.56 69 THR A C 1
ATOM 546 O O . THR A 1 69 ? -0.691 -9.199 -2.585 1.00 97.56 69 THR A O 1
ATOM 549 N N . LEU A 1 70 ? 1.376 -9.950 -2.102 1.00 96.69 70 LEU A N 1
ATOM 550 C CA . LEU A 1 70 ? 2.019 -9.556 -3.346 1.00 96.69 70 LEU A CA 1
ATOM 551 C C . LEU A 1 70 ? 2.070 -10.763 -4.281 1.00 96.69 70 LEU A C 1
ATOM 553 O O . LEU A 1 70 ? 2.632 -11.803 -3.934 1.00 96.69 70 LEU A O 1
ATOM 557 N N . TYR A 1 71 ? 1.548 -10.584 -5.482 1.00 95.94 71 TYR A N 1
ATOM 558 C CA . TYR A 1 71 ? 1.633 -11.523 -6.585 1.00 95.94 71 TYR A CA 1
ATOM 559 C C . TYR A 1 71 ? 2.506 -10.944 -7.696 1.00 95.94 71 TYR A C 1
ATOM 561 O O . TYR A 1 71 ? 2.477 -9.741 -7.972 1.00 95.94 71 TYR A O 1
ATOM 569 N N . HIS A 1 72 ? 3.253 -11.817 -8.357 1.00 94.38 72 HIS A N 1
ATOM 570 C CA . HIS A 1 72 ? 3.984 -11.518 -9.580 1.00 94.38 72 HIS A CA 1
ATOM 571 C C . HIS A 1 72 ? 3.739 -12.660 -10.559 1.00 94.38 72 HIS A C 1
ATOM 573 O O . HIS A 1 72 ? 4.022 -13.805 -10.215 1.00 94.38 72 HIS A O 1
ATOM 579 N N . ASP A 1 73 ? 3.225 -12.348 -11.749 1.00 93.19 73 ASP A N 1
ATOM 580 C CA . ASP A 1 73 ? 2.891 -13.346 -12.777 1.00 93.19 73 ASP A CA 1
ATOM 581 C C . ASP A 1 73 ? 1.976 -14.456 -12.223 1.00 93.19 73 ASP A C 1
ATOM 583 O O . ASP A 1 73 ? 2.253 -15.645 -12.325 1.00 93.19 73 ASP A O 1
ATOM 587 N N . ASP A 1 74 ? 0.921 -14.044 -11.509 1.00 88.12 74 ASP A N 1
ATOM 588 C CA . ASP A 1 74 ? -0.052 -14.919 -10.830 1.00 88.12 74 ASP A CA 1
ATOM 589 C C . ASP A 1 74 ? 0.524 -15.826 -9.715 1.00 88.12 74 ASP A C 1
ATOM 591 O O . ASP A 1 74 ? -0.220 -16.527 -9.027 1.00 88.12 74 ASP A O 1
ATOM 595 N N . LEU A 1 75 ? 1.828 -15.748 -9.436 1.00 92.88 75 LEU A N 1
ATOM 596 C CA . LEU A 1 75 ? 2.478 -16.453 -8.336 1.00 92.88 75 LEU A CA 1
ATOM 597 C C . LEU A 1 75 ? 2.528 -15.576 -7.087 1.00 92.88 75 LEU A C 1
ATOM 599 O O . LEU A 1 75 ? 3.009 -14.441 -7.121 1.00 92.88 75 LEU A O 1
ATOM 603 N N . MET A 1 76 ? 2.078 -16.123 -5.957 1.00 93.81 76 MET A N 1
ATOM 604 C CA . MET A 1 76 ? 2.236 -15.476 -4.657 1.00 93.81 76 MET A CA 1
ATOM 605 C C . MET A 1 76 ? 3.727 -15.359 -4.320 1.00 93.81 76 MET A C 1
ATOM 607 O O . MET A 1 76 ? 4.418 -16.363 -4.166 1.00 93.81 76 MET A O 1
ATOM 611 N N . GLN A 1 77 ? 4.208 -14.127 -4.186 1.00 94.81 77 GLN A N 1
ATOM 612 C CA . GLN A 1 77 ? 5.587 -13.822 -3.809 1.00 94.81 77 GLN A CA 1
ATOM 613 C C . GLN A 1 77 ? 5.716 -13.691 -2.294 1.00 94.81 77 GLN A C 1
ATOM 615 O O . GLN A 1 77 ? 6.548 -14.346 -1.671 1.00 94.81 77 GLN A O 1
ATOM 620 N N . THR A 1 78 ? 4.868 -12.848 -1.698 1.00 96.00 78 THR A N 1
ATOM 621 C CA . THR A 1 78 ? 5.002 -12.449 -0.295 1.00 96.00 78 THR A CA 1
ATOM 622 C C . THR A 1 78 ? 3.635 -12.217 0.328 1.00 96.00 78 THR A C 1
ATOM 624 O O . THR A 1 78 ? 2.747 -11.656 -0.306 1.00 96.00 78 THR A O 1
ATOM 627 N N . TYR A 1 79 ? 3.497 -12.589 1.598 1.00 95.75 79 TYR A N 1
ATOM 628 C CA . TYR A 1 79 ? 2.359 -12.247 2.445 1.00 95.75 79 TYR A CA 1
ATOM 629 C C . TYR A 1 79 ? 2.842 -11.435 3.652 1.00 95.75 79 TYR A C 1
ATOM 631 O O . TYR A 1 79 ? 3.861 -11.775 4.253 1.00 95.75 79 TYR A O 1
ATOM 639 N N . SER A 1 80 ? 2.126 -10.372 4.015 1.00 95.38 80 SER A N 1
ATOM 640 C CA . SER A 1 80 ? 2.426 -9.549 5.190 1.00 95.38 80 SER A CA 1
ATOM 641 C C . SER A 1 80 ? 1.149 -9.080 5.878 1.00 95.38 80 SER A C 1
ATOM 643 O O . SER A 1 80 ? 0.166 -8.779 5.216 1.00 95.38 80 SER A O 1
ATOM 645 N N . HIS A 1 81 ? 1.166 -8.976 7.205 1.00 94.75 81 HIS A N 1
ATOM 646 C CA . HIS A 1 81 ? 0.101 -8.329 7.984 1.00 94.75 81 HIS A CA 1
ATOM 647 C C . HIS A 1 81 ? 0.432 -6.866 8.323 1.00 94.75 81 HIS A C 1
ATOM 649 O O . HIS A 1 81 ? -0.365 -6.179 8.955 1.00 94.75 81 HIS A O 1
ATOM 655 N N . ASP A 1 82 ? 1.618 -6.394 7.932 1.00 92.56 82 ASP A N 1
ATOM 656 C CA . ASP A 1 82 ? 2.074 -5.034 8.182 1.00 92.56 82 ASP A CA 1
ATOM 657 C C . ASP A 1 82 ? 1.699 -4.112 7.016 1.00 92.56 82 ASP A C 1
ATOM 659 O O . ASP A 1 82 ? 2.157 -4.288 5.882 1.00 92.56 82 ASP A O 1
ATOM 663 N N . LEU A 1 83 ? 0.895 -3.092 7.314 1.00 91.12 83 LEU A N 1
ATOM 664 C CA . LEU A 1 83 ? 0.448 -2.110 6.330 1.00 91.12 83 LEU A CA 1
ATOM 665 C C . LEU A 1 83 ? 1.614 -1.287 5.762 1.00 91.12 83 LEU A C 1
ATOM 667 O O . LEU A 1 83 ? 1.589 -0.928 4.584 1.00 91.12 83 LEU A O 1
ATOM 671 N N . GLY A 1 84 ? 2.660 -1.023 6.553 1.00 92.19 84 GLY A N 1
ATOM 672 C CA . GLY A 1 84 ? 3.850 -0.303 6.088 1.00 92.19 84 GLY A CA 1
ATOM 673 C C . GLY A 1 84 ? 4.568 -1.032 4.949 1.00 92.19 84 GLY A C 1
ATOM 674 O O . GLY A 1 84 ? 4.930 -0.427 3.938 1.00 92.19 84 GLY A O 1
ATOM 675 N N . THR A 1 85 ? 4.698 -2.349 5.074 1.00 95.06 85 THR A N 1
ATOM 676 C CA . THR A 1 85 ? 5.279 -3.242 4.069 1.00 95.06 85 THR A CA 1
ATOM 677 C C . THR A 1 85 ? 4.448 -3.234 2.790 1.00 95.06 85 THR A C 1
ATOM 679 O O . THR A 1 85 ? 5.002 -3.065 1.703 1.00 95.06 85 THR A O 1
ATOM 682 N N . VAL A 1 86 ? 3.121 -3.346 2.911 1.00 94.31 86 VAL A N 1
ATOM 683 C CA . VAL A 1 86 ? 2.204 -3.331 1.760 1.00 94.31 86 VAL A CA 1
ATOM 684 C C . VAL A 1 86 ? 2.245 -1.984 1.032 1.00 94.31 86 VAL A C 1
ATOM 686 O O . VAL A 1 86 ? 2.369 -1.944 -0.192 1.00 94.31 86 VAL A O 1
ATOM 689 N N . ARG A 1 87 ? 2.254 -0.868 1.775 1.00 93.88 87 ARG A N 1
ATOM 690 C CA . ARG A 1 87 ? 2.477 0.483 1.226 1.00 93.88 87 ARG A CA 1
ATOM 691 C C . ARG A 1 87 ? 3.815 0.586 0.490 1.00 93.88 87 ARG A C 1
ATOM 693 O O . ARG A 1 87 ? 3.909 1.260 -0.532 1.00 93.88 87 ARG A O 1
ATOM 700 N N . GLY A 1 88 ? 4.850 -0.096 0.978 1.00 94.50 88 GLY A N 1
ATOM 701 C CA . GLY A 1 88 ? 6.144 -0.200 0.305 1.00 94.50 88 GLY A CA 1
ATOM 702 C C . GLY A 1 88 ? 6.079 -0.904 -1.054 1.00 94.50 88 GLY A C 1
ATOM 703 O O . GLY A 1 88 ? 6.845 -0.556 -1.950 1.00 94.50 88 GLY A O 1
ATOM 704 N N . TRP A 1 89 ? 5.161 -1.855 -1.244 1.00 95.12 89 TRP A N 1
ATOM 705 C CA . TRP A 1 89 ? 4.953 -2.511 -2.538 1.00 95.12 89 TRP A CA 1
ATOM 706 C C . TRP A 1 89 ? 4.249 -1.607 -3.551 1.00 95.12 89 TRP A C 1
ATOM 708 O O . TRP A 1 89 ? 4.599 -1.644 -4.726 1.00 95.12 89 TRP A O 1
ATOM 718 N N . LEU A 1 90 ? 3.317 -0.766 -3.098 1.00 93.88 90 LEU A N 1
ATOM 719 C CA . LEU A 1 90 ? 2.596 0.181 -3.958 1.00 93.88 90 LEU A CA 1
ATOM 720 C C . LEU A 1 90 ? 3.489 1.315 -4.478 1.00 93.88 90 LEU A C 1
ATOM 722 O O . LEU A 1 90 ? 3.263 1.827 -5.566 1.00 93.88 90 LEU A O 1
ATOM 726 N N . LYS A 1 91 ? 4.557 1.660 -3.752 1.00 91.69 91 LYS A N 1
ATOM 727 C CA . LYS A 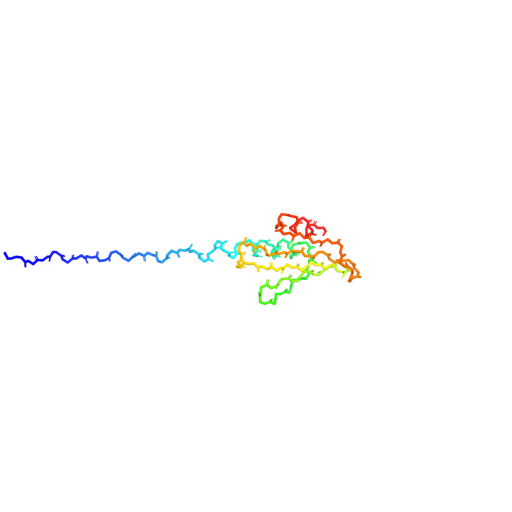1 91 ? 5.556 2.661 -4.175 1.00 91.69 91 LYS A CA 1
ATOM 728 C C . LYS A 1 91 ? 6.474 2.206 -5.322 1.00 91.69 91 LYS A C 1
ATOM 730 O O . LYS A 1 91 ? 7.392 2.944 -5.674 1.00 91.69 91 LYS A O 1
ATOM 735 N N . ARG A 1 92 ? 6.299 0.985 -5.835 1.00 82.50 92 ARG A N 1
ATOM 736 C CA . ARG A 1 92 ? 7.175 0.374 -6.847 1.00 82.50 92 ARG A CA 1
ATOM 737 C C . ARG A 1 92 ? 6.805 0.747 -8.280 1.00 82.50 92 ARG A C 1
ATOM 739 O O . ARG A 1 92 ? 5.625 1.056 -8.572 1.00 82.50 92 ARG A O 1
#

Foldseek 3Di:
DDDDDDDDPDPDDDDPPPPQLQVLVVVLVVLLVVLPWDWDDDPQWIWTDDPQWIKIFGDDRRNFTPKIFIGGNNHTDDIDRDSVVSSVVSND

Organism: Mycolicibacterium parafortuitum (NCBI:txid39692)

Radius of gyration: 20.9 Å; Cα contacts (8 Å, |Δi|>4): 136; chains: 1; bounding box: 48×40×63 Å